Protein AF-A0A957PKZ7-F1 (afdb_monomer_lite)

Radius of gyration: 13.78 Å; chains: 1; bounding box: 35×24×35 Å

Foldseek 3Di:
DDDDPPDAEEEEFEPCVDPPNVVVQVVSVVVVYHYAYEYCDDDPPDDHYDHDDDDDPDDD

pLDDT: mean 75.08, std 17.77, range [37.94, 94.06]

Secondary structure (DSSP, 8-state):
-PPP--S--EEEEETTTSTTHHHHHHHHHHTT-EEEEEESSPPTT-S-EEE---PPPPP-

Structure (mmCIF, N/CA/C/O backbone):
data_AF-A0A957PKZ7-F1
#
_entry.id   AF-A0A957PKZ7-F1
#
loop_
_atom_site.group_PDB
_atom_site.id
_atom_site.type_symbol
_atom_site.label_atom_id
_atom_site.label_alt_id
_atom_site.label_comp_id
_atom_site.label_asym_id
_atom_site.label_entity_id
_atom_site.label_seq_id
_atom_site.pdbx_PDB_ins_code
_atom_site.Cartn_x
_atom_site.Cartn_y
_atom_site.Cartn_z
_atom_site.occupancy
_atom_site.B_iso_or_equiv
_atom_site.auth_seq_id
_atom_site.auth_comp_id
_atom_site.auth_asym_id
_atom_site.auth_atom_id
_atom_site.pdbx_PDB_model_num
ATOM 1 N N . MET A 1 1 ? 9.201 -2.853 24.018 1.00 37.94 1 MET A N 1
ATOM 2 C CA . MET A 1 1 ? 8.114 -3.129 23.049 1.00 37.94 1 MET A CA 1
ATOM 3 C C . MET A 1 1 ? 7.465 -1.800 22.700 1.00 37.94 1 MET A C 1
ATOM 5 O O . MET A 1 1 ? 7.059 -1.107 23.617 1.00 37.94 1 MET A O 1
ATOM 9 N N . SER A 1 2 ? 7.455 -1.399 21.425 1.00 56.19 2 SER A N 1
ATOM 10 C CA . SER A 1 2 ? 6.900 -0.100 21.006 1.00 56.19 2 SER A CA 1
ATOM 11 C C . SER A 1 2 ? 5.382 -0.083 21.203 1.00 56.19 2 SER A C 1
ATOM 13 O O . SER A 1 2 ? 4.724 -1.066 20.854 1.00 56.19 2 SER A O 1
ATOM 15 N N . GLU A 1 3 ? 4.833 1.010 21.739 1.00 59.47 3 GLU A N 1
ATOM 16 C CA . GLU A 1 3 ? 3.384 1.205 21.854 1.00 59.47 3 GLU A CA 1
ATOM 17 C C . GLU A 1 3 ? 2.702 0.938 20.508 1.00 59.47 3 GLU A C 1
ATOM 19 O O . GLU A 1 3 ? 3.028 1.539 19.479 1.00 59.47 3 GLU A O 1
ATOM 24 N N . LYS A 1 4 ? 1.735 0.017 20.503 1.00 61.00 4 LYS A N 1
ATOM 25 C CA . LYS A 1 4 ? 0.842 -0.147 19.359 1.00 61.00 4 LYS A CA 1
ATOM 26 C C . LYS A 1 4 ? -0.091 1.057 19.346 1.00 61.00 4 LYS A C 1
ATOM 28 O O . LYS A 1 4 ? -0.760 1.321 20.335 1.00 61.00 4 LYS A O 1
ATOM 33 N N . ALA A 1 5 ? -0.161 1.767 18.220 1.00 59.75 5 ALA A N 1
ATOM 34 C CA . ALA A 1 5 ? -1.166 2.806 18.036 1.00 59.75 5 ALA A CA 1
ATOM 35 C C . ALA A 1 5 ? -2.565 2.176 18.167 1.00 59.75 5 ALA A C 1
ATOM 37 O O . ALA A 1 5 ? -2.998 1.444 17.279 1.00 59.75 5 ALA A O 1
ATOM 38 N N . THR A 1 6 ? -3.241 2.438 19.287 1.00 70.75 6 THR A N 1
ATOM 39 C CA . THR A 1 6 ? -4.600 1.947 19.580 1.00 70.75 6 THR A CA 1
ATOM 40 C C . THR A 1 6 ? -5.665 2.695 18.774 1.00 70.75 6 THR A C 1
ATOM 42 O O . THR A 1 6 ? -6.786 2.221 18.639 1.00 70.75 6 THR A O 1
ATOM 45 N N . GLN A 1 7 ? -5.317 3.853 18.204 1.00 85.31 7 GLN A N 1
ATOM 46 C CA . GLN A 1 7 ? -6.234 4.691 17.435 1.00 85.31 7 GLN A CA 1
ATOM 47 C C . GLN A 1 7 ? -5.843 4.773 15.947 1.00 85.31 7 GLN A C 1
ATOM 49 O O . GLN A 1 7 ? -4.645 4.823 15.627 1.00 85.31 7 G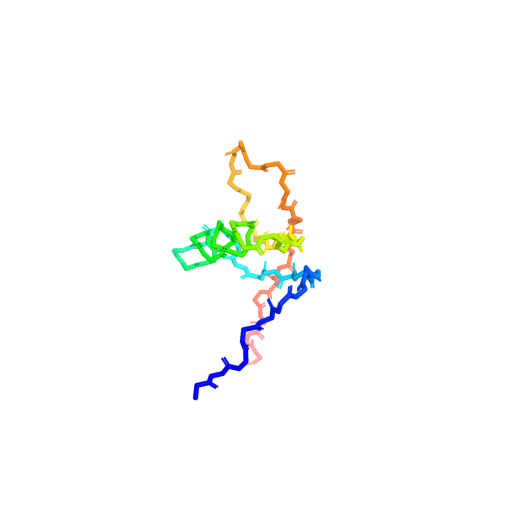LN A O 1
ATOM 54 N N . PRO A 1 8 ? -6.830 4.844 15.030 1.00 89.31 8 PRO A N 1
ATOM 55 C CA . PRO A 1 8 ? -6.612 5.181 13.625 1.00 89.31 8 PRO A CA 1
ATOM 56 C C . PRO A 1 8 ? -5.781 6.460 13.450 1.00 89.31 8 PRO A C 1
ATOM 58 O O . PRO A 1 8 ? -5.968 7.446 14.158 1.00 89.31 8 PRO A O 1
ATOM 61 N N . LYS A 1 9 ? -4.874 6.469 12.466 1.00 91.94 9 LYS A N 1
ATOM 62 C CA . LYS A 1 9 ? -4.024 7.623 12.122 1.00 91.94 9 LYS A CA 1
ATOM 63 C C . LYS A 1 9 ? -4.025 7.837 10.613 1.00 91.94 9 LYS A C 1
ATOM 65 O O . LYS A 1 9 ? -4.329 6.914 9.860 1.00 91.94 9 LYS A O 1
ATOM 70 N N . ARG A 1 10 ? -3.669 9.047 10.173 1.00 92.44 10 ARG A N 1
ATOM 71 C CA . ARG A 1 10 ? -3.439 9.374 8.757 1.00 92.44 10 ARG A CA 1
ATOM 72 C C . ARG A 1 10 ? -1.956 9.187 8.446 1.00 92.44 10 ARG A C 1
ATOM 74 O O . ARG A 1 10 ? -1.122 9.783 9.120 1.00 92.44 10 ARG A O 1
ATOM 81 N N . VAL A 1 11 ? -1.632 8.367 7.451 1.00 91.25 11 VAL A N 1
ATOM 82 C CA . VAL A 1 11 ? -0.253 7.978 7.121 1.00 91.25 11 VAL A CA 1
ATOM 83 C C . VAL A 1 11 ? 0.033 8.251 5.646 1.00 91.25 11 VAL A C 1
ATOM 85 O O . VAL A 1 11 ? -0.721 7.819 4.773 1.00 91.25 11 VAL A O 1
ATOM 88 N N . LEU A 1 12 ? 1.133 8.953 5.366 1.00 91.75 12 LEU A N 1
ATOM 89 C CA . LEU A 1 12 ? 1.679 9.124 4.020 1.00 91.75 12 LEU A CA 1
ATOM 90 C C . LEU A 1 12 ? 2.824 8.127 3.814 1.00 91.75 12 LEU A C 1
ATOM 92 O O . LEU A 1 12 ? 3.772 8.115 4.595 1.00 91.75 12 LEU A O 1
ATOM 96 N N . VAL A 1 13 ? 2.749 7.316 2.759 1.00 88.31 13 VAL A N 1
ATOM 97 C CA . VAL A 1 13 ? 3.779 6.318 2.429 1.00 88.31 13 VAL A CA 1
ATOM 98 C C . VAL A 1 13 ? 4.418 6.663 1.090 1.00 88.31 13 VAL A C 1
ATOM 100 O O . VAL A 1 13 ? 3.754 6.618 0.056 1.00 88.31 13 VAL A O 1
ATOM 103 N N . THR A 1 14 ? 5.715 6.969 1.084 1.00 91.12 14 THR A N 1
ATOM 104 C CA . THR A 1 14 ? 6.501 7.135 -0.147 1.00 91.12 14 THR A CA 1
ATOM 105 C C . THR A 1 14 ? 7.020 5.784 -0.641 1.00 91.12 14 THR A C 1
ATOM 107 O O . THR A 1 14 ? 7.284 4.873 0.140 1.00 91.12 14 THR A O 1
ATOM 110 N N . GLY A 1 15 ? 7.113 5.608 -1.962 1.00 88.88 15 GLY A N 1
ATOM 111 C CA . GLY A 1 15 ? 7.471 4.310 -2.542 1.00 88.88 15 GLY A CA 1
ATOM 112 C C . GLY A 1 15 ? 6.393 3.242 -2.327 1.00 88.88 15 GLY A C 1
ATOM 113 O O . GLY A 1 15 ? 6.704 2.054 -2.286 1.00 88.88 15 GLY A O 1
ATOM 114 N N . SER A 1 16 ? 5.123 3.650 -2.218 1.00 90.44 16 SER A N 1
ATOM 115 C CA . SER A 1 16 ? 3.980 2.778 -1.888 1.00 90.44 16 SER A CA 1
ATOM 116 C C . SER A 1 16 ? 3.704 1.655 -2.898 1.00 90.44 16 SER A C 1
ATOM 118 O O . SER A 1 16 ? 2.901 0.764 -2.635 1.00 90.44 16 SER A O 1
ATOM 120 N N . THR A 1 17 ? 4.348 1.690 -4.065 1.00 88.19 17 THR A N 1
ATOM 121 C CA . THR A 1 17 ? 4.259 0.656 -5.107 1.00 88.19 17 THR A CA 1
ATOM 122 C C . THR A 1 17 ? 5.479 -0.270 -5.151 1.00 88.19 17 THR A C 1
ATOM 124 O O . THR A 1 17 ? 5.501 -1.193 -5.959 1.00 88.19 17 THR A O 1
ATOM 127 N N . GLY A 1 18 ? 6.485 -0.049 -4.296 1.00 86.94 18 GLY A N 1
ATOM 128 C CA . GLY A 1 18 ? 7.688 -0.881 -4.204 1.00 86.94 18 GLY A CA 1
ATOM 129 C C . GLY A 1 18 ? 7.496 -2.149 -3.368 1.00 86.94 18 GLY A C 1
ATOM 130 O O . GLY A 1 18 ? 6.464 -2.331 -2.722 1.00 86.94 18 GLY A O 1
ATOM 131 N N . ALA A 1 19 ? 8.533 -2.993 -3.341 1.00 89.81 19 ALA A N 1
ATOM 132 C CA . ALA A 1 19 ? 8.522 -4.304 -2.680 1.00 89.81 19 ALA A CA 1
ATOM 133 C C . ALA A 1 19 ? 8.126 -4.252 -1.194 1.00 89.81 19 ALA A C 1
ATOM 135 O O . ALA A 1 19 ? 7.447 -5.149 -0.714 1.00 89.81 19 ALA A O 1
ATOM 136 N N . ILE A 1 20 ? 8.506 -3.183 -0.485 1.00 93.25 20 ILE A N 1
ATOM 137 C CA . ILE A 1 20 ? 8.176 -2.988 0.936 1.00 93.25 20 ILE A CA 1
ATOM 138 C C . ILE A 1 20 ? 6.959 -2.080 1.116 1.00 93.25 20 ILE A C 1
ATOM 140 O O . ILE A 1 20 ? 6.073 -2.368 1.916 1.00 93.25 20 ILE A O 1
ATOM 144 N N . GLY A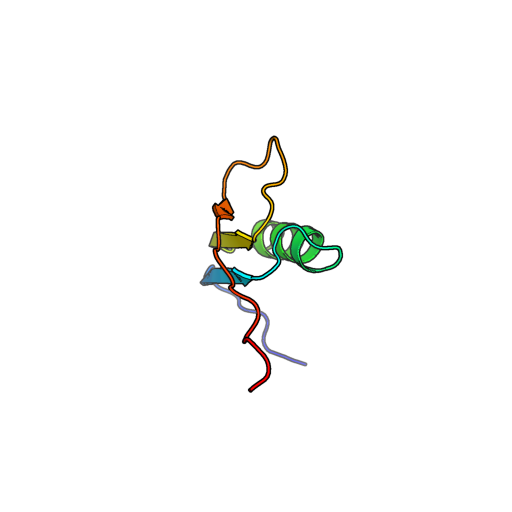 1 21 ? 6.885 -0.986 0.353 1.00 91.50 21 GLY A N 1
ATOM 145 C CA . GLY A 1 21 ? 5.808 -0.007 0.496 1.00 91.50 21 GLY A CA 1
ATOM 146 C C . GLY A 1 21 ? 4.424 -0.598 0.225 1.00 91.50 21 GLY A C 1
ATOM 147 O O . GLY A 1 21 ? 3.470 -0.240 0.914 1.00 91.50 21 GLY A O 1
ATOM 1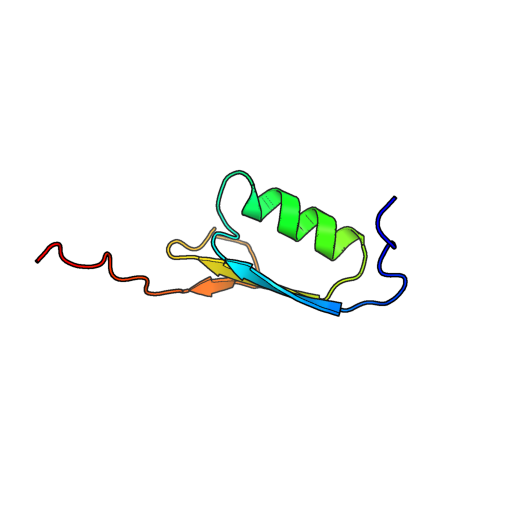48 N N . ALA A 1 22 ? 4.315 -1.530 -0.726 1.00 89.44 22 ALA A N 1
ATOM 149 C CA . ALA A 1 22 ? 3.050 -2.183 -1.052 1.00 89.44 22 ALA A CA 1
ATOM 150 C C . ALA A 1 22 ? 2.488 -3.042 0.104 1.00 89.44 22 ALA A C 1
ATOM 152 O O . ALA A 1 22 ? 1.373 -2.745 0.548 1.00 89.44 22 ALA A O 1
ATOM 153 N N . PRO A 1 23 ? 3.212 -4.050 0.637 1.00 94.06 23 PRO A N 1
ATOM 154 C CA . PRO A 1 23 ? 2.727 -4.819 1.784 1.00 94.06 23 PRO A CA 1
ATOM 155 C C . PRO A 1 23 ? 2.597 -3.965 3.053 1.00 94.06 23 PRO A C 1
ATOM 157 O O . PRO A 1 23 ? 1.685 -4.193 3.844 1.00 94.06 23 PRO A O 1
ATOM 160 N N . LEU A 1 24 ? 3.420 -2.923 3.229 1.00 93.50 24 LEU A N 1
ATOM 161 C CA . LEU A 1 24 ? 3.265 -1.980 4.342 1.00 93.50 24 LEU A CA 1
ATOM 162 C C . LEU A 1 24 ? 1.926 -1.230 4.284 1.00 93.50 24 LEU A C 1
ATOM 164 O O . LEU A 1 24 ? 1.242 -1.126 5.300 1.00 93.50 24 LEU A O 1
ATOM 168 N N . CYS A 1 25 ? 1.526 -0.728 3.109 1.00 91.62 25 CYS A N 1
ATOM 169 C CA . CYS A 1 25 ? 0.228 -0.064 2.952 1.00 91.62 25 CYS A CA 1
ATOM 170 C C . CYS A 1 25 ? -0.923 -1.013 3.304 1.00 91.62 25 CYS A C 1
ATOM 172 O O . CYS A 1 25 ? -1.832 -0.615 4.029 1.00 91.62 25 CYS A O 1
ATOM 174 N N . GLN A 1 26 ? -0.867 -2.266 2.836 1.00 90.12 26 GLN A N 1
ATOM 175 C CA . GLN A 1 26 ? -1.868 -3.286 3.168 1.00 90.12 26 GLN A CA 1
ATOM 176 C C . GLN A 1 26 ? -1.915 -3.562 4.673 1.00 90.12 26 GLN A C 1
ATOM 178 O O . GLN A 1 26 ? -2.995 -3.591 5.257 1.00 90.12 26 GLN A O 1
ATOM 183 N N . HIS A 1 27 ? -0.753 -3.696 5.314 1.00 93.25 27 HIS A N 1
ATOM 184 C CA . HIS A 1 27 ? -0.667 -3.913 6.752 1.00 93.25 27 HIS A CA 1
ATOM 185 C C . HIS A 1 27 ? -1.272 -2.746 7.545 1.00 93.25 27 HIS A C 1
ATOM 187 O O . HIS A 1 27 ? -2.071 -2.967 8.449 1.00 93.25 27 HIS A O 1
ATOM 193 N N . LEU A 1 28 ? -0.943 -1.500 7.193 1.00 91.25 28 LEU A N 1
ATOM 194 C CA . LEU A 1 28 ? -1.467 -0.307 7.867 1.00 91.25 28 LEU A CA 1
ATOM 195 C C . LEU A 1 28 ? -2.984 -0.145 7.681 1.00 91.25 28 LEU A C 1
ATOM 197 O O . LEU A 1 28 ? -3.676 0.204 8.638 1.00 91.25 28 LEU A O 1
ATOM 201 N N . LEU A 1 29 ? -3.502 -0.438 6.484 1.00 89.19 29 LEU A N 1
ATOM 202 C CA . LEU A 1 29 ? -4.944 -0.469 6.216 1.00 89.19 29 LEU A CA 1
ATOM 203 C C . LEU A 1 29 ? -5.641 -1.557 7.044 1.00 89.19 29 LEU A C 1
ATOM 205 O O . LEU A 1 29 ? -6.648 -1.275 7.686 1.00 89.19 29 LEU A O 1
ATOM 209 N N . GLY A 1 30 ? -5.072 -2.766 7.110 1.00 87.06 30 GLY A N 1
ATOM 210 C CA . GLY A 1 30 ? -5.591 -3.866 7.935 1.00 87.06 30 GLY A CA 1
ATOM 211 C C . GLY A 1 30 ? -5.596 -3.569 9.440 1.00 87.06 30 GLY A C 1
ATOM 212 O O . GLY A 1 30 ? -6.329 -4.204 10.191 1.00 87.06 30 GLY A O 1
ATOM 213 N N . ARG A 1 31 ? -4.818 -2.576 9.890 1.00 89.38 31 ARG A N 1
ATOM 214 C CA . ARG A 1 31 ? -4.824 -2.058 11.269 1.00 89.38 31 ARG A CA 1
ATOM 215 C C . ARG A 1 31 ? -5.784 -0.882 11.487 1.00 89.38 31 ARG A C 1
ATOM 217 O O . ARG A 1 31 ? -5.814 -0.336 12.586 1.00 89.38 31 ARG A O 1
ATOM 224 N N . GLY A 1 32 ? -6.540 -0.473 10.467 1.00 88.56 32 GLY A N 1
ATOM 225 C CA . GLY A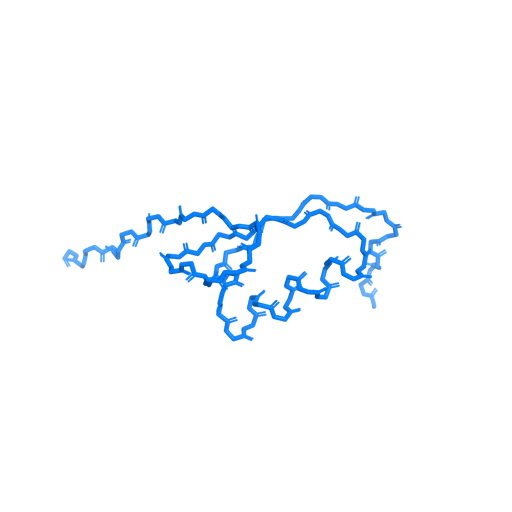 1 32 ? -7.524 0.609 10.555 1.00 88.56 32 GLY A CA 1
ATOM 226 C C . GLY A 1 32 ? -6.952 2.017 10.369 1.00 88.56 32 GLY A C 1
ATOM 227 O O . GLY A 1 32 ? -7.604 2.993 10.735 1.00 88.56 32 GLY A O 1
ATOM 228 N N . HIS A 1 33 ? -5.739 2.166 9.826 1.00 90.00 33 HIS A N 1
ATOM 229 C CA . HIS A 1 33 ? -5.191 3.486 9.503 1.00 90.00 33 HIS A CA 1
ATOM 230 C C . HIS A 1 33 ? -5.691 3.996 8.143 1.00 90.00 33 HIS A C 1
ATOM 232 O O . HIS A 1 33 ? -5.952 3.229 7.219 1.00 90.00 33 HIS A O 1
ATOM 238 N N . TYR A 1 34 ? -5.739 5.318 7.988 1.00 89.31 34 TYR A N 1
ATOM 239 C CA . TYR A 1 34 ? -6.019 5.982 6.718 1.00 89.31 34 TYR A CA 1
ATOM 240 C C . TYR A 1 34 ? -4.707 6.209 5.966 1.00 89.31 34 TYR A C 1
ATOM 242 O O . TYR A 1 34 ? -3.904 7.059 6.357 1.00 89.31 34 TYR A O 1
ATOM 250 N N . VAL A 1 35 ? -4.477 5.469 4.884 1.00 89.19 35 VAL A N 1
ATOM 251 C CA . VAL A 1 35 ? -3.195 5.481 4.165 1.00 89.19 35 VAL A CA 1
ATOM 252 C C . VAL A 1 35 ? -3.319 6.209 2.828 1.00 89.19 35 VAL A C 1
ATOM 254 O O . VAL A 1 35 ? -4.204 5.908 2.030 1.00 89.19 35 VAL A O 1
ATOM 257 N N . ARG A 1 36 ? -2.397 7.137 2.549 1.00 89.06 36 ARG A N 1
ATOM 258 C CA . ARG A 1 36 ? -2.167 7.684 1.202 1.00 89.06 36 ARG A CA 1
ATOM 259 C C . ARG A 1 36 ? -0.806 7.231 0.690 1.00 89.06 36 ARG A C 1
ATOM 261 O O . ARG A 1 36 ? 0.216 7.501 1.317 1.00 89.06 36 ARG A O 1
ATOM 268 N N . GLY A 1 37 ? -0.793 6.566 -0.461 1.00 87.12 37 GLY A N 1
ATOM 269 C CA . GLY A 1 37 ? 0.442 6.179 -1.138 1.00 87.12 37 GLY A CA 1
ATOM 270 C C . GLY A 1 37 ? 0.965 7.271 -2.071 1.00 87.12 37 GLY A C 1
ATOM 271 O O . GLY A 1 37 ? 0.182 7.932 -2.752 1.00 87.12 37 GLY A O 1
ATOM 272 N N . PHE A 1 38 ? 2.283 7.431 -2.142 1.00 86.75 38 PHE A N 1
ATOM 273 C CA . PHE A 1 38 ? 2.971 8.313 -3.078 1.00 86.75 38 PHE A CA 1
ATOM 274 C C . PHE A 1 38 ? 4.064 7.548 -3.822 1.00 86.75 38 PHE A C 1
ATOM 276 O O . PHE A 1 38 ? 4.971 6.972 -3.213 1.00 86.75 38 PHE A O 1
ATOM 283 N N . ALA A 1 39 ? 4.001 7.539 -5.151 1.00 83.19 39 ALA A N 1
ATOM 284 C CA . ALA A 1 39 ? 4.972 6.823 -5.970 1.00 83.19 39 ALA A CA 1
ATOM 285 C C . ALA A 1 39 ? 5.151 7.466 -7.347 1.00 83.19 39 ALA A C 1
ATOM 287 O O . ALA A 1 39 ? 4.248 8.108 -7.879 1.00 83.19 39 ALA A O 1
ATOM 288 N N . ARG A 1 40 ? 6.325 7.253 -7.952 1.00 80.81 40 ARG A N 1
ATOM 289 C CA . ARG A 1 40 ? 6.622 7.724 -9.317 1.00 80.81 40 ARG A CA 1
ATOM 290 C C . ARG A 1 40 ? 5.818 6.975 -10.377 1.00 80.81 40 ARG A C 1
ATOM 292 O O . ARG A 1 40 ? 5.345 7.578 -11.334 1.00 80.81 40 ARG A O 1
ATOM 299 N N . ARG A 1 41 ? 5.69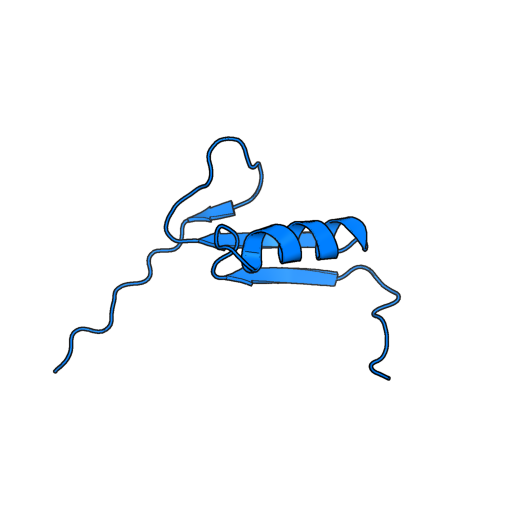0 5.654 -10.212 1.00 74.50 41 ARG A N 1
ATOM 300 C CA . ARG A 1 41 ? 4.944 4.781 -11.120 1.00 74.50 41 ARG A CA 1
ATOM 301 C C . ARG A 1 41 ? 3.680 4.287 -10.425 1.00 74.50 41 ARG A C 1
ATOM 303 O O . ARG A 1 41 ? 3.802 3.679 -9.356 1.00 74.50 41 ARG A O 1
ATOM 310 N N . PRO A 1 42 ? 2.502 4.546 -11.004 1.00 66.06 42 PRO A N 1
ATOM 311 C CA . PRO A 1 42 ? 1.261 4.006 -10.486 1.00 66.06 42 PRO A CA 1
ATOM 312 C C . PRO A 1 42 ? 1.201 2.494 -10.678 1.00 66.06 42 PRO A C 1
ATOM 314 O O . PRO A 1 42 ? 1.671 1.984 -11.693 1.00 66.06 42 PRO A O 1
ATOM 317 N N . THR A 1 43 ? 0.596 1.781 -9.732 1.00 65.62 43 THR A N 1
ATOM 318 C CA . THR A 1 43 ? 0.163 0.401 -9.975 1.00 65.62 43 THR A CA 1
ATOM 319 C C . THR A 1 43 ? -1.261 0.460 -10.531 1.00 65.62 43 THR A C 1
ATOM 321 O O . THR A 1 43 ? -2.132 0.994 -9.836 1.00 65.62 43 THR A O 1
ATOM 324 N N . PRO A 1 44 ? -1.522 -0.037 -11.755 1.00 65.88 44 PRO A N 1
ATOM 325 C CA . PRO A 1 44 ? -2.877 -0.115 -12.297 1.00 65.88 44 PRO A CA 1
ATOM 326 C C . PRO A 1 44 ? -3.817 -0.851 -11.329 1.00 65.88 44 PRO A C 1
ATOM 328 O O . PRO A 1 44 ? -3.413 -1.824 -10.697 1.00 65.88 44 PRO A O 1
ATOM 331 N N . GLY A 1 45 ? -5.051 -0.364 -11.177 1.00 65.81 45 GLY A N 1
ATOM 332 C CA . GLY A 1 45 ? -6.072 -1.006 -10.338 1.00 65.81 45 GLY A CA 1
ATOM 333 C C . GLY A 1 45 ? -5.995 -0.739 -8.825 1.00 65.81 45 GLY A C 1
ATOM 334 O O . GLY A 1 45 ? -6.763 -1.338 -8.080 1.00 65.81 45 GLY A O 1
ATOM 335 N N . ARG A 1 46 ? -5.119 0.153 -8.329 1.00 61.16 46 ARG A N 1
ATOM 336 C CA . ARG A 1 46 ? -5.114 0.572 -6.907 1.00 61.16 46 ARG A CA 1
ATOM 337 C C . ARG A 1 46 ? -5.704 1.973 -6.725 1.00 61.16 46 ARG A C 1
ATOM 339 O O . ARG A 1 46 ? -5.160 2.944 -7.243 1.00 61.16 46 ARG A O 1
ATOM 346 N N . GLY A 1 47 ? -6.785 2.068 -5.947 1.00 55.50 47 GLY A N 1
ATOM 347 C CA . GLY A 1 47 ? -7.657 3.250 -5.853 1.00 55.50 47 GLY A CA 1
ATOM 348 C C . GLY A 1 47 ? -7.092 4.501 -5.167 1.00 55.50 47 GLY A C 1
ATOM 349 O O . GLY A 1 47 ? -7.686 5.565 -5.292 1.00 55.50 47 GLY A O 1
ATOM 350 N N . HIS A 1 48 ? -5.950 4.431 -4.470 1.00 56.69 48 HIS A N 1
ATOM 351 C CA . HIS A 1 48 ? -5.446 5.570 -3.687 1.00 56.69 48 HIS A CA 1
ATOM 352 C C . HIS A 1 48 ? -3.924 5.714 -3.764 1.00 56.69 48 HIS A C 1
ATOM 354 O O . HIS A 1 48 ? -3.191 5.351 -2.840 1.00 56.69 48 HIS A O 1
ATOM 360 N N . TYR A 1 49 ? -3.432 6.279 -4.863 1.00 59.47 49 TYR A N 1
ATOM 361 C CA . TYR A 1 49 ? -2.062 6.778 -4.928 1.00 59.47 49 TYR A CA 1
ATOM 362 C C . TYR A 1 49 ? -2.047 8.195 -5.502 1.00 59.47 49 TYR A C 1
ATOM 364 O O . TYR A 1 49 ? -2.831 8.544 -6.381 1.00 59.47 49 TYR A O 1
ATOM 372 N N . VAL A 1 50 ? -1.123 9.009 -5.013 1.00 60.25 50 VAL A N 1
ATOM 373 C CA . VAL A 1 50 ? -0.767 10.288 -5.618 1.00 60.25 50 VAL A CA 1
ATOM 374 C C . VAL A 1 50 ? 0.532 10.067 -6.389 1.00 60.25 50 VAL A C 1
ATOM 376 O O . VAL A 1 50 ? 1.493 9.494 -5.865 1.00 60.25 50 VAL A O 1
ATOM 379 N N . ARG A 1 51 ? 0.563 10.460 -7.666 1.00 60.81 51 ARG A N 1
ATOM 380 C CA . ARG A 1 51 ? 1.788 10.368 -8.464 1.00 60.81 51 ARG A CA 1
ATOM 381 C C . ARG A 1 51 ? 2.773 11.428 -7.985 1.00 60.81 51 ARG A C 1
ATOM 383 O O . ARG A 1 51 ? 2.434 12.605 -7.922 1.00 60.81 51 ARG A O 1
ATOM 390 N N . GLY A 1 52 ? 3.994 11.003 -7.690 1.00 55.56 52 GLY A N 1
ATOM 391 C CA . GLY A 1 52 ? 5.075 11.892 -7.298 1.00 55.56 52 GLY A CA 1
ATOM 392 C C . GLY A 1 52 ? 6.109 12.129 -8.377 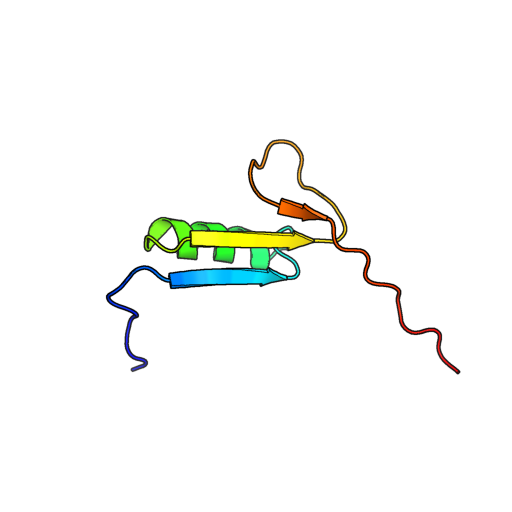1.00 55.56 52 GLY A C 1
ATOM 393 O O . GLY A 1 52 ? 6.643 11.170 -8.932 1.00 55.56 52 GLY A O 1
ATOM 394 N N . PHE A 1 53 ? 6.456 13.392 -8.618 1.00 48.69 53 PHE A N 1
ATOM 395 C CA . PHE A 1 53 ? 7.614 13.765 -9.427 1.00 48.69 53 PHE A CA 1
ATOM 396 C C . PHE A 1 53 ? 8.835 13.926 -8.516 1.00 48.69 53 PHE A C 1
ATOM 398 O O . PHE A 1 53 ? 9.055 14.985 -7.944 1.00 48.69 53 PHE A O 1
ATOM 405 N N . ALA A 1 54 ? 9.636 12.870 -8.365 1.00 49.38 54 ALA A N 1
ATOM 406 C CA . ALA A 1 54 ? 10.968 12.996 -7.775 1.00 49.38 54 ALA A CA 1
ATOM 407 C C . ALA A 1 54 ? 11.977 13.163 -8.916 1.00 49.38 54 ALA A C 1
ATOM 409 O O . ALA A 1 54 ? 12.279 12.195 -9.623 1.00 49.38 54 ALA A O 1
ATOM 410 N N . ARG A 1 55 ? 12.464 14.391 -9.125 1.00 43.56 55 ARG A N 1
ATOM 411 C CA . ARG A 1 55 ? 13.655 14.620 -9.951 1.00 43.56 55 ARG A CA 1
ATOM 412 C C . ARG A 1 55 ? 14.848 14.010 -9.213 1.00 43.56 55 ARG A C 1
ATOM 414 O O . ARG A 1 55 ? 14.988 14.202 -8.009 1.00 43.56 55 ARG A O 1
ATOM 421 N N . ARG A 1 56 ? 15.682 13.238 -9.917 1.00 43.44 56 ARG A N 1
ATOM 422 C CA . ARG A 1 56 ? 17.000 12.849 -9.394 1.00 43.44 56 ARG A CA 1
ATOM 423 C C . ARG A 1 56 ? 17.782 14.159 -9.197 1.00 43.44 56 ARG A C 1
ATOM 425 O O . ARG A 1 56 ? 17.730 14.974 -10.119 1.00 43.44 56 ARG A O 1
ATOM 432 N N . PRO A 1 57 ? 18.449 14.399 -8.055 1.00 40.94 57 PRO A N 1
ATOM 433 C CA . PRO A 1 57 ? 19.374 15.519 -7.971 1.00 40.94 57 PRO A CA 1
ATOM 434 C C . PRO A 1 57 ? 20.394 15.347 -9.098 1.00 40.94 57 PRO A C 1
ATOM 436 O O . PRO A 1 57 ? 20.965 14.262 -9.249 1.00 40.94 57 PRO A O 1
ATOM 439 N N . THR A 1 58 ? 20.544 16.361 -9.945 1.00 40.66 58 THR A N 1
ATOM 440 C CA . THR A 1 58 ? 21.659 16.421 -10.890 1.00 40.66 58 THR A CA 1
ATOM 441 C C . THR A 1 58 ? 22.940 16.475 -10.065 1.00 40.66 58 THR A C 1
ATOM 443 O O . THR A 1 58 ? 23.033 17.349 -9.201 1.00 40.66 58 THR A O 1
ATOM 446 N N . PRO A 1 59 ? 23.890 15.545 -10.263 1.00 47.91 59 PRO A N 1
ATOM 447 C CA . PRO A 1 59 ? 25.229 15.710 -9.718 1.00 47.91 59 PRO A CA 1
ATOM 448 C C . PRO A 1 59 ? 25.790 17.027 -10.265 1.00 47.91 59 PRO A C 1
ATOM 450 O O . PRO A 1 59 ? 25.716 17.248 -11.476 1.00 47.91 59 PRO A O 1
ATOM 453 N N . GLY A 1 60 ? 26.224 17.906 -9.363 1.00 54.34 60 GLY A N 1
ATOM 454 C CA . GLY A 1 60 ? 27.038 19.072 -9.705 1.00 54.34 60 GLY A CA 1
ATOM 455 C C . GLY A 1 60 ? 28.487 18.677 -9.922 1.00 54.34 60 GLY A C 1
ATOM 456 O O . GLY A 1 60 ? 28.867 17.586 -9.434 1.00 54.34 60 GLY A O 1
#

Sequence (60 aa):
MSEKATQPKRVLVTGSTGAIGAPLCQHLLGRGHYVRGFARRPTPGRGHYVRGFARRPTPG